Protein AF-A0A958JEB8-F1 (a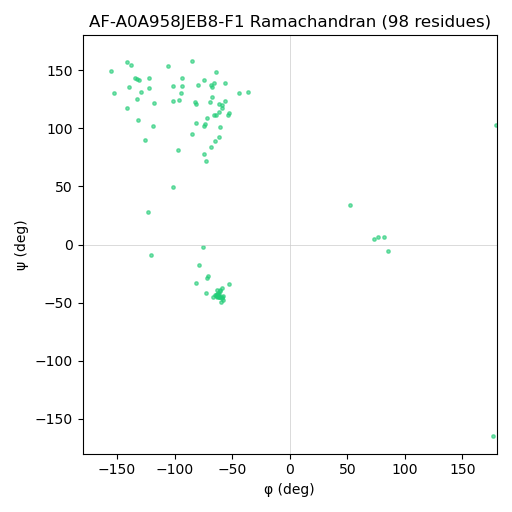fdb_monomer)

Foldseek 3Di:
DDDDDPDDDDDDDPDPPPDPPPDPDDDPVVVVVVVVVVVVVVVVVVVVVVCVVVVNPPDDDPDDDDDDDDPDDPPDDFQCFDDDPNHGDDTRHDDDDDDD

Structure (mmCIF, N/CA/C/O backbone):
data_AF-A0A958JEB8-F1
#
_entry.id   AF-A0A958JEB8-F1
#
loop_
_atom_site.group_PDB
_atom_site.id
_atom_site.type_symbol
_atom_site.label_atom_id
_atom_site.label_alt_id
_atom_site.label_comp_id
_atom_site.label_asym_id
_atom_site.label_entity_id
_atom_site.label_seq_id
_atom_site.pdbx_PDB_ins_code
_atom_site.Cartn_x
_atom_site.Cartn_y
_atom_site.Cartn_z
_atom_site.occupancy
_atom_site.B_iso_or_equiv
_atom_site.auth_seq_id
_atom_site.auth_comp_id
_atom_site.auth_asym_id
_atom_site.auth_atom_id
_atom_site.pdbx_PDB_model_num
ATOM 1 N N . MET A 1 1 ? -48.774 23.341 99.979 1.00 52.00 1 MET A N 1
ATOM 2 C CA . MET A 1 1 ? -48.248 21.989 100.254 1.00 52.00 1 MET A CA 1
ATOM 3 C C . MET A 1 1 ? -48.862 21.034 99.249 1.00 52.00 1 MET A C 1
ATOM 5 O O . MET A 1 1 ? -50.072 20.866 99.262 1.00 52.00 1 MET A O 1
ATOM 9 N N . GLY A 1 2 ? -48.044 20.504 98.349 1.00 52.16 2 GLY A N 1
ATOM 10 C CA . GLY A 1 2 ? -48.425 19.576 97.289 1.00 52.16 2 GLY A CA 1
ATOM 11 C C . GLY A 1 2 ? -47.161 19.263 96.502 1.00 52.16 2 GLY A C 1
ATOM 12 O O . GLY A 1 2 ? -46.631 20.134 95.818 1.00 52.16 2 GLY A O 1
ATOM 13 N N . GLU A 1 3 ? -46.610 18.087 96.762 1.00 55.56 3 GLU A N 1
ATOM 14 C CA . GLU A 1 3 ? -45.340 17.594 96.250 1.00 55.56 3 GLU A CA 1
ATOM 15 C C . GLU A 1 3 ? -45.533 17.042 94.841 1.00 55.56 3 GLU A C 1
ATOM 17 O O . GLU A 1 3 ? -46.279 16.085 94.652 1.00 55.56 3 GLU A O 1
ATOM 22 N N . ASN A 1 4 ? -44.816 17.592 93.863 1.00 53.94 4 ASN A N 1
ATOM 23 C CA . ASN A 1 4 ? -44.746 17.010 92.529 1.00 53.94 4 ASN A CA 1
ATOM 24 C C . ASN A 1 4 ? -43.269 16.827 92.193 1.00 53.94 4 ASN A C 1
ATOM 26 O O . ASN A 1 4 ? -42.586 17.724 91.701 1.00 53.94 4 ASN A O 1
ATOM 30 N N . GLN A 1 5 ? -42.792 15.645 92.564 1.00 62.09 5 GLN A N 1
ATOM 31 C CA . GLN A 1 5 ? -41.466 15.112 92.314 1.00 62.09 5 GLN A CA 1
ATOM 32 C C . GLN A 1 5 ? -41.218 15.058 90.799 1.00 62.09 5 GLN A C 1
ATOM 34 O O . GLN A 1 5 ? -41.909 14.348 90.074 1.00 62.09 5 GLN A O 1
ATOM 39 N N . SER A 1 6 ? -40.226 15.812 90.325 1.00 55.81 6 SER A N 1
ATOM 40 C CA . SER A 1 6 ? -39.697 15.709 88.964 1.00 55.81 6 SER A CA 1
ATOM 41 C C . SER A 1 6 ? -38.448 14.838 89.000 1.00 55.81 6 SER A C 1
ATOM 43 O O . SER A 1 6 ? -37.323 15.334 89.049 1.00 55.81 6 SER A O 1
ATOM 45 N N . GLY A 1 7 ? -38.668 13.531 88.999 1.00 59.62 7 GLY A N 1
ATOM 46 C CA . GLY A 1 7 ? -37.668 12.550 88.616 1.00 59.62 7 GLY A CA 1
ATOM 47 C C . GLY A 1 7 ? -38.198 11.795 87.411 1.00 59.62 7 GLY A C 1
ATOM 48 O O . GLY A 1 7 ? -39.022 10.903 87.571 1.00 59.62 7 GLY A O 1
ATOM 49 N N . THR A 1 8 ? -37.721 12.137 86.219 1.00 59.28 8 THR A N 1
ATOM 50 C CA . THR A 1 8 ? -37.763 11.205 85.094 1.00 59.28 8 THR A CA 1
ATOM 51 C C . THR A 1 8 ? -36.479 11.352 84.310 1.00 59.28 8 THR A C 1
ATOM 53 O O . THR A 1 8 ? -36.135 12.423 83.817 1.00 59.28 8 THR A O 1
ATOM 56 N N . GLU A 1 9 ? -35.761 10.240 84.295 1.00 65.50 9 GLU A N 1
ATOM 57 C CA . GLU A 1 9 ? -34.617 9.927 83.466 1.00 65.50 9 GLU A CA 1
ATOM 58 C C . GLU A 1 9 ? -34.855 10.345 82.010 1.00 65.50 9 GLU A C 1
ATOM 60 O O . GLU A 1 9 ? -35.832 9.926 81.394 1.00 65.50 9 GLU A O 1
ATOM 65 N N . GLU A 1 10 ? -33.910 11.071 81.415 1.00 60.22 10 GLU A N 1
ATOM 66 C CA . GLU A 1 10 ? -33.716 10.999 79.971 1.00 60.22 10 GLU A CA 1
ATOM 67 C C . GLU A 1 10 ? -32.228 10.812 79.670 1.00 60.22 10 GLU A C 1
ATOM 69 O O . GLU A 1 10 ? -31.380 11.682 79.867 1.00 60.22 10 GLU A O 1
ATOM 74 N N . LYS A 1 11 ? -31.933 9.584 79.250 1.00 58.50 11 LYS A N 1
ATOM 75 C CA . L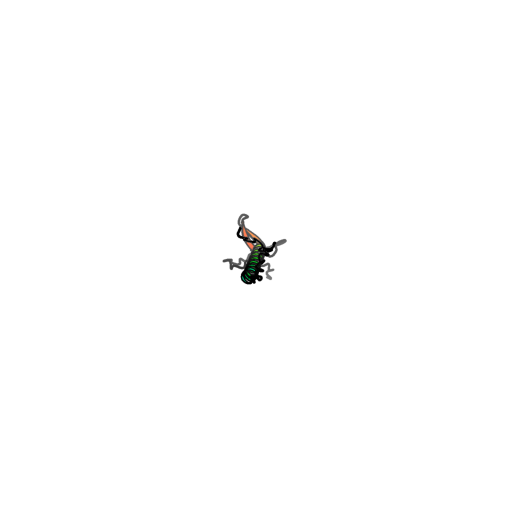YS A 1 11 ? -30.681 9.093 78.682 1.00 58.50 11 LYS A CA 1
ATOM 76 C C . LYS A 1 11 ? -29.969 10.117 77.788 1.00 58.50 11 LYS A C 1
ATOM 78 O O . LYS A 1 11 ? -30.495 10.532 76.763 1.00 58.50 11 LYS A O 1
ATOM 83 N N . SER A 1 12 ? -28.676 10.310 78.029 1.00 61.53 12 SER A N 1
ATOM 84 C CA . SER A 1 12 ? -27.707 10.315 76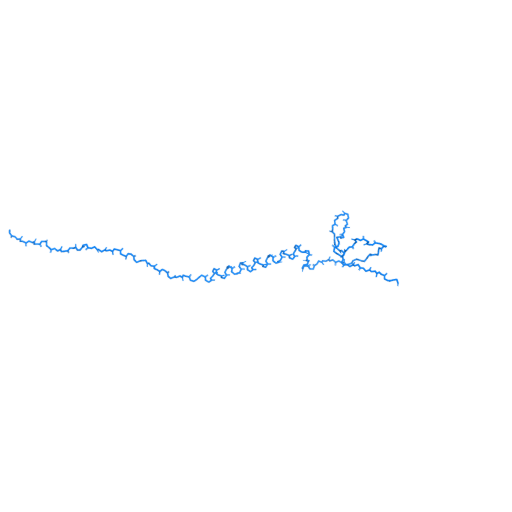.919 1.00 61.53 12 SER A CA 1
ATOM 85 C C . SER A 1 12 ? -27.290 8.861 76.626 1.00 61.53 12 SER A C 1
ATOM 87 O O . SER A 1 12 ? -27.362 8.048 77.549 1.00 61.53 12 SER A O 1
ATOM 89 N N . PRO A 1 13 ? -26.772 8.469 75.444 1.00 58.25 13 PRO A N 1
ATOM 90 C CA . PRO A 1 13 ? -26.718 9.134 74.140 1.00 58.25 13 PRO A CA 1
ATOM 91 C C . PRO A 1 13 ? -27.247 8.211 73.006 1.00 58.25 13 PRO A C 1
ATOM 93 O O . PRO A 1 13 ? -26.806 7.072 72.860 1.00 58.25 13 PRO A O 1
ATOM 96 N N . VAL A 1 14 ? -28.145 8.675 72.131 1.00 62.97 14 VAL A N 1
ATOM 97 C CA . VAL A 1 14 ? -28.422 7.946 70.874 1.00 62.97 14 VAL A CA 1
ATOM 98 C C . VAL A 1 14 ? -27.389 8.367 69.835 1.00 62.97 14 VAL A C 1
ATOM 100 O O . VAL A 1 14 ? -27.514 9.382 69.153 1.00 62.97 14 VAL A O 1
ATOM 103 N N . ALA A 1 15 ? -26.330 7.564 69.746 1.00 62.94 15 ALA A N 1
ATOM 104 C CA . ALA A 1 15 ? -25.404 7.556 68.630 1.00 62.94 15 ALA A CA 1
ATOM 105 C C . ALA A 1 15 ? -26.192 7.362 67.326 1.00 62.94 15 ALA A C 1
ATOM 107 O O . ALA A 1 15 ? -26.742 6.293 67.054 1.00 62.94 15 ALA A O 1
ATOM 108 N N . LYS A 1 16 ? -26.237 8.407 66.500 1.00 61.12 16 LYS A N 1
ATOM 109 C CA . LYS A 1 16 ? -26.740 8.335 65.131 1.00 61.12 16 LYS A CA 1
ATOM 110 C C . LYS A 1 16 ? -25.686 7.630 64.271 1.00 61.12 16 LYS A C 1
ATOM 112 O O . LYS A 1 16 ? -24.925 8.266 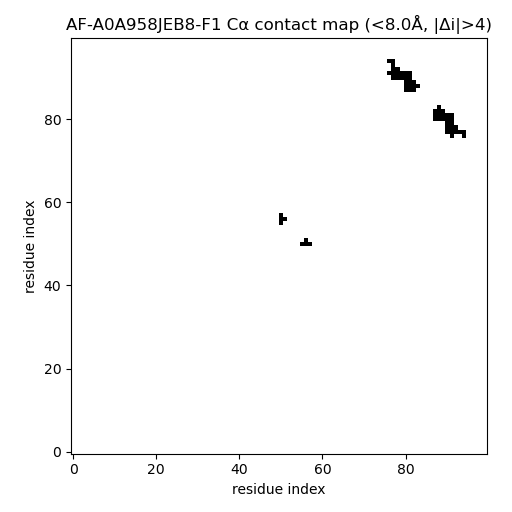63.549 1.00 61.12 16 LYS A O 1
ATOM 117 N N . SER A 1 17 ? -25.631 6.304 64.383 1.00 61.69 17 SER A N 1
ATOM 118 C CA . SER A 1 17 ? -24.989 5.420 63.408 1.00 61.69 17 SER A CA 1
ATOM 119 C C . SER A 1 17 ? -25.832 5.456 62.133 1.00 61.69 17 SER A C 1
ATOM 121 O O . SER A 1 17 ? -26.769 4.681 61.945 1.00 61.69 17 SER A O 1
ATOM 123 N N . GLY A 1 18 ? -25.581 6.475 61.310 1.00 58.16 18 GLY A N 1
ATOM 124 C CA . GLY A 1 18 ? -26.149 6.593 59.977 1.00 58.16 18 GLY A CA 1
ATOM 125 C C . GLY A 1 18 ? -25.625 5.441 59.135 1.00 58.16 18 GLY A C 1
ATOM 126 O O . GLY A 1 18 ? -24.431 5.376 58.857 1.00 58.16 18 GLY A O 1
ATOM 127 N N . GLY A 1 19 ? -26.518 4.518 58.784 1.00 58.59 19 GLY A N 1
ATOM 128 C CA . GLY A 1 19 ? -26.205 3.350 57.978 1.00 58.59 19 GLY A CA 1
ATOM 129 C C . GLY A 1 19 ? -25.511 3.742 56.679 1.00 58.59 19 GLY A C 1
ATOM 130 O O . GLY A 1 19 ? -26.114 4.350 55.796 1.00 58.59 19 GLY A O 1
ATOM 131 N N . SER A 1 20 ? -24.245 3.350 56.564 1.00 59.34 20 SER A N 1
ATOM 132 C CA . SER A 1 20 ? -23.544 3.257 55.292 1.00 59.34 20 SER A CA 1
ATOM 133 C C . SER A 1 20 ? -24.293 2.250 54.427 1.00 59.34 20 SER A C 1
ATOM 135 O O . SER A 1 20 ? -24.196 1.039 54.626 1.00 59.34 20 SER A O 1
ATOM 137 N N . SER A 1 21 ? -25.090 2.756 53.492 1.00 64.00 21 SER A N 1
ATOM 138 C CA . SER A 1 21 ? -25.717 1.977 52.434 1.00 64.00 21 SER A CA 1
ATOM 139 C C . SER A 1 21 ? -24.613 1.431 51.532 1.00 64.00 21 SER A C 1
ATOM 141 O O . SER A 1 21 ? -24.180 2.065 50.572 1.00 64.00 21 SER A O 1
ATOM 143 N N . VAL A 1 22 ? -24.109 0.249 51.888 1.00 69.50 22 VAL A N 1
ATOM 144 C CA . VAL A 1 22 ? -23.212 -0.553 51.058 1.00 69.50 22 VAL A CA 1
ATOM 145 C C . VAL A 1 22 ? -23.980 -0.900 49.786 1.00 69.50 22 VAL A C 1
ATOM 147 O O . VAL A 1 22 ? -24.753 -1.855 49.742 1.00 69.50 22 VAL A O 1
ATOM 150 N N . GLN A 1 23 ? -23.823 -0.066 48.760 1.00 70.56 23 GLN A N 1
ATOM 151 C CA . GLN A 1 23 ? -24.357 -0.344 47.438 1.00 70.56 23 GLN A CA 1
ATOM 152 C C . GLN A 1 23 ? -23.559 -1.511 46.843 1.00 70.56 23 GLN A C 1
ATOM 154 O O . GLN A 1 23 ? -22.330 -1.416 46.756 1.00 70.56 23 GLN A O 1
ATOM 159 N N . PRO A 1 24 ? -24.209 -2.621 46.451 1.00 70.88 24 PRO A N 1
ATOM 160 C CA . PRO A 1 24 ? -23.507 -3.733 45.832 1.00 70.88 24 PRO A CA 1
ATOM 161 C C . PRO A 1 24 ? -22.896 -3.296 44.489 1.00 70.88 24 PRO A C 1
ATOM 163 O O . PRO A 1 24 ? -23.456 -2.437 43.801 1.00 70.88 24 PRO A O 1
ATOM 166 N N . PRO A 1 25 ? -21.751 -3.877 44.089 1.00 70.88 25 PRO A N 1
ATOM 167 C CA . PRO A 1 25 ? -21.059 -3.502 42.864 1.00 70.88 25 PRO A CA 1
ATOM 168 C C . PRO A 1 25 ? -21.953 -3.763 41.645 1.00 70.88 25 PRO A C 1
ATOM 170 O O . PRO A 1 25 ? -22.269 -4.909 41.317 1.00 70.88 25 PRO A O 1
ATOM 173 N N . LYS A 1 26 ? -22.355 -2.690 40.958 1.00 72.00 26 LYS A N 1
ATOM 174 C CA . LYS A 1 26 ? -23.070 -2.759 39.681 1.00 72.00 26 LYS A CA 1
ATOM 175 C C . LYS A 1 26 ? -22.123 -3.369 38.643 1.00 72.00 26 LYS A C 1
ATOM 177 O O . LYS A 1 26 ? -21.127 -2.754 38.286 1.00 72.00 26 LYS A O 1
ATOM 182 N N . ARG A 1 27 ? -22.409 -4.591 38.185 1.00 72.62 27 ARG A N 1
ATOM 183 C CA . ARG A 1 27 ? -21.645 -5.268 37.122 1.00 72.62 27 ARG A CA 1
ATOM 184 C C . ARG A 1 27 ? -21.746 -4.442 35.834 1.00 72.62 27 ARG A C 1
ATOM 186 O O . ARG A 1 27 ? -22.847 -4.186 35.352 1.00 72.62 27 ARG A O 1
ATOM 193 N N . THR A 1 28 ? -20.612 -4.006 35.295 1.00 78.62 28 THR A N 1
ATOM 194 C CA . THR A 1 28 ? -20.513 -3.099 34.138 1.00 78.62 28 THR A CA 1
ATOM 195 C C . THR A 1 28 ? -20.172 -3.844 32.847 1.00 78.62 28 THR A C 1
ATOM 197 O O . THR A 1 28 ? -19.291 -3.425 32.102 1.00 78.62 28 THR A O 1
ATOM 200 N N . PHE A 1 29 ? -20.906 -4.919 32.547 1.00 82.94 29 PHE A N 1
ATOM 201 C CA . PHE A 1 29 ? -20.728 -5.715 31.321 1.00 82.94 29 PHE A CA 1
ATOM 202 C C . PHE A 1 29 ? -20.759 -4.857 30.043 1.00 82.94 29 PHE A C 1
ATOM 204 O O . PHE A 1 29 ? -20.020 -5.090 29.094 1.00 82.94 29 PHE A O 1
ATOM 211 N N . THR A 1 30 ? -21.572 -3.797 30.037 1.00 90.62 30 THR A N 1
ATOM 212 C CA . THR A 1 30 ? -21.634 -2.832 28.932 1.00 90.62 30 THR A CA 1
ATOM 213 C C . THR A 1 30 ? -20.298 -2.135 28.679 1.00 90.62 30 THR A C 1
ATOM 215 O O . THR A 1 30 ? -19.936 -1.930 27.527 1.00 90.62 30 THR A O 1
ATOM 218 N N . VAL A 1 31 ? -19.564 -1.771 29.735 1.00 93.25 31 VAL A N 1
ATOM 219 C CA . VAL A 1 31 ? -18.274 -1.073 29.609 1.00 93.25 31 VAL A CA 1
ATOM 220 C C . VAL A 1 31 ? -17.204 -2.039 29.112 1.00 93.25 31 VAL A C 1
ATOM 222 O O . VAL A 1 31 ? -16.442 -1.693 28.216 1.00 93.25 31 VAL A O 1
ATOM 225 N N . GLU A 1 32 ? -17.192 -3.264 29.636 1.00 92.00 32 GLU A N 1
ATOM 226 C CA . GLU A 1 32 ? -16.285 -4.332 29.198 1.00 92.00 32 GLU A CA 1
ATOM 227 C C . GLU A 1 32 ? -16.471 -4.640 27.702 1.00 92.00 32 GLU A C 1
ATOM 229 O O . GLU A 1 32 ? -15.496 -4.684 26.948 1.00 92.00 32 GLU A O 1
ATOM 234 N N . LEU A 1 33 ? -17.724 -4.758 27.248 1.00 95.75 33 LEU A N 1
ATOM 235 C CA . LEU A 1 33 ? -18.053 -4.960 25.836 1.00 95.75 33 LEU A CA 1
ATOM 236 C C . LEU A 1 33 ? -17.651 -3.757 24.969 1.00 95.75 33 LEU A C 1
ATOM 238 O O . LEU A 1 33 ? -17.091 -3.942 23.889 1.00 95.75 33 LEU A O 1
ATOM 242 N N . LEU A 1 34 ? -17.914 -2.531 25.435 1.00 96.38 34 LEU A N 1
ATOM 243 C CA . LEU A 1 34 ? -17.582 -1.305 24.704 1.00 96.38 34 LEU A CA 1
ATOM 244 C C . LEU A 1 34 ? -16.073 -1.192 24.463 1.00 96.38 34 LEU A C 1
ATOM 246 O O . LEU A 1 34 ? -15.652 -0.892 23.348 1.00 96.38 34 LEU A O 1
ATOM 250 N N . VAL A 1 35 ? -15.266 -1.466 25.493 1.00 97.00 35 VAL A N 1
ATOM 251 C CA . VAL A 1 35 ? -13.802 -1.461 25.382 1.00 97.00 35 VAL A CA 1
ATOM 252 C C . VAL A 1 35 ? -13.343 -2.534 24.398 1.00 97.00 35 VAL A C 1
ATOM 254 O O . VAL A 1 35 ? -12.543 -2.231 23.519 1.00 97.00 35 VAL A O 1
ATOM 257 N N . GLY A 1 36 ? -13.894 -3.749 24.475 1.00 96.62 36 GLY A N 1
ATOM 258 C CA . GLY A 1 36 ? -13.557 -4.824 23.537 1.00 96.62 36 GLY A CA 1
ATOM 259 C C . GLY A 1 36 ? -13.830 -4.451 22.077 1.00 96.62 36 GLY A C 1
ATOM 260 O O . GLY A 1 36 ? -12.952 -4.599 21.225 1.00 96.62 36 GLY A O 1
ATOM 261 N N . VAL A 1 37 ? -15.016 -3.906 21.789 1.00 97.94 37 VAL A N 1
ATOM 262 C CA . VAL A 1 37 ? -15.380 -3.442 20.439 1.00 97.94 37 VAL A CA 1
ATOM 263 C C . VAL A 1 37 ? -14.477 -2.292 19.990 1.00 97.94 37 VAL A C 1
ATOM 265 O O . VAL A 1 37 ? -13.985 -2.309 18.863 1.00 97.94 37 VAL A O 1
ATOM 268 N N . PHE A 1 38 ? -14.213 -1.320 20.865 1.00 97.62 38 PHE A N 1
ATOM 269 C CA . 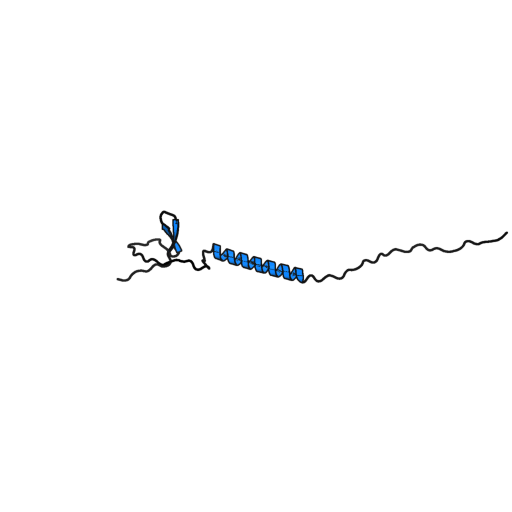PHE A 1 38 ? -13.323 -0.197 20.570 1.00 97.62 38 PHE A CA 1
ATOM 270 C C . PHE A 1 38 ? -11.906 -0.667 20.214 1.00 97.62 38 PHE A C 1
ATOM 272 O O . PHE A 1 38 ? -11.345 -0.237 19.206 1.00 97.62 38 PHE A O 1
ATOM 279 N N . THR A 1 39 ? -11.344 -1.591 20.995 1.00 98.12 39 THR A N 1
ATOM 280 C CA . THR A 1 39 ? -10.023 -2.166 20.726 1.00 98.12 39 THR A CA 1
ATOM 281 C C . THR A 1 39 ? -10.004 -2.934 19.407 1.00 98.12 39 THR A C 1
ATOM 283 O O . THR A 1 39 ? -9.077 -2.747 18.622 1.00 98.12 39 THR A O 1
ATOM 286 N N . LEU A 1 40 ? -11.027 -3.749 19.122 1.00 98.38 40 LEU A N 1
ATOM 287 C CA . LEU A 1 40 ? -11.113 -4.501 17.867 1.00 98.38 40 LEU A CA 1
ATOM 288 C C . LEU A 1 40 ? -11.158 -3.566 16.649 1.00 98.38 40 LEU A C 1
ATOM 290 O O . LEU A 1 40 ? -10.423 -3.778 15.686 1.00 98.38 40 LEU A O 1
ATOM 294 N N . LEU A 1 41 ? -11.976 -2.510 16.708 1.00 98.31 41 LEU A N 1
ATOM 295 C CA . LEU A 1 41 ? -12.060 -1.498 15.653 1.00 98.31 41 LEU A CA 1
ATOM 296 C C . LEU A 1 41 ? -10.735 -0.755 15.471 1.00 98.31 41 LEU A C 1
ATOM 298 O O . LEU A 1 41 ? -10.309 -0.541 14.338 1.00 98.31 41 LEU A O 1
ATOM 302 N N . GLY A 1 42 ? -10.062 -0.402 16.569 1.00 97.88 42 GLY A N 1
ATOM 303 C CA . GLY A 1 42 ? -8.741 0.220 16.525 1.00 97.88 42 GLY A CA 1
ATOM 304 C C . GLY A 1 42 ? -7.713 -0.669 15.828 1.00 97.88 42 GLY A C 1
ATOM 305 O O . GLY A 1 42 ? -7.046 -0.223 14.897 1.00 97.88 42 GLY A O 1
ATOM 306 N N . VAL A 1 43 ? -7.628 -1.944 16.218 1.00 97.94 43 VAL A N 1
ATOM 307 C CA . VAL A 1 43 ? -6.723 -2.919 15.587 1.00 97.94 43 VAL A CA 1
ATOM 308 C C . VAL A 1 43 ? -7.059 -3.111 14.108 1.00 97.94 43 VAL A C 1
ATOM 310 O O . VAL A 1 43 ? -6.149 -3.114 13.282 1.00 97.94 43 VAL A O 1
ATOM 313 N N . ALA A 1 44 ? -8.341 -3.214 13.750 1.00 96.88 44 ALA A N 1
ATOM 314 C CA . ALA A 1 44 ? -8.768 -3.336 12.358 1.00 96.88 44 ALA A CA 1
ATOM 315 C C . ALA A 1 44 ? -8.375 -2.103 11.524 1.00 96.88 44 ALA A C 1
ATOM 317 O O . ALA A 1 44 ? -7.850 -2.246 10.420 1.00 96.88 44 ALA A O 1
ATOM 318 N N . ALA A 1 45 ? -8.564 -0.896 12.063 1.00 95.75 45 ALA A N 1
ATOM 319 C CA . ALA A 1 45 ? -8.174 0.346 11.401 1.00 95.75 45 ALA A CA 1
ATOM 320 C C . ALA A 1 45 ? -6.651 0.451 11.215 1.00 95.75 45 ALA A C 1
ATOM 322 O O . ALA A 1 45 ? -6.187 0.811 10.132 1.00 95.75 45 ALA A O 1
ATOM 323 N N . PHE A 1 46 ? -5.867 0.092 12.236 1.00 95.12 46 PHE A N 1
ATOM 324 C CA . PHE A 1 46 ? -4.406 0.034 12.128 1.00 95.12 46 PHE A CA 1
ATOM 325 C C . PHE A 1 46 ? -3.942 -1.015 11.115 1.00 95.12 46 PHE A C 1
ATOM 327 O O . PHE A 1 46 ? -3.058 -0.727 10.310 1.00 95.12 46 PHE A O 1
ATOM 334 N N . GLY A 1 47 ? -4.557 -2.200 11.111 1.00 93.06 47 GLY A N 1
ATOM 335 C CA . GLY A 1 47 ? -4.290 -3.236 10.114 1.00 93.06 47 GLY A CA 1
ATOM 336 C C . GLY A 1 47 ? -4.555 -2.739 8.693 1.00 93.06 47 GLY A C 1
ATOM 337 O O . GLY A 1 47 ? -3.713 -2.911 7.817 1.00 93.06 47 GLY A O 1
ATOM 338 N N . TYR A 1 48 ? -5.671 -2.042 8.477 1.00 91.00 48 TYR A N 1
ATOM 339 C CA . TYR A 1 48 ? -5.994 -1.434 7.186 1.00 91.00 48 TYR A CA 1
ATOM 340 C C . TYR A 1 48 ? -4.956 -0.383 6.751 1.00 91.00 48 TYR A C 1
ATOM 342 O O . TYR A 1 48 ? -4.488 -0.410 5.613 1.00 91.00 48 TYR A O 1
ATOM 350 N N . GLN A 1 49 ? -4.537 0.506 7.658 1.00 91.44 49 GLN A N 1
ATOM 351 C CA . GLN A 1 49 ? -3.504 1.508 7.362 1.00 91.44 49 GLN A CA 1
ATOM 352 C C . GLN A 1 49 ? -2.143 0.881 7.038 1.00 91.44 49 GLN A C 1
ATOM 354 O O . GLN A 1 49 ? -1.463 1.339 6.121 1.00 91.44 49 GLN A O 1
ATOM 359 N N . ALA A 1 50 ? -1.757 -0.190 7.737 1.00 91.25 50 ALA A N 1
ATOM 360 C CA . ALA A 1 50 ? -0.503 -0.891 7.472 1.00 91.25 50 ALA A CA 1
ATOM 361 C C . ALA A 1 50 ? -0.428 -1.422 6.030 1.00 91.25 50 ALA A C 1
ATOM 363 O O . ALA A 1 50 ? 0.627 -1.342 5.404 1.00 91.25 50 ALA A O 1
ATOM 364 N N . ILE A 1 51 ? -1.549 -1.905 5.484 1.00 88.81 51 ILE A N 1
ATOM 365 C CA . ILE A 1 51 ? -1.619 -2.387 4.099 1.00 88.81 51 ILE A CA 1
ATOM 366 C C . ILE A 1 51 ? -1.430 -1.230 3.106 1.00 88.81 51 ILE A C 1
ATOM 368 O O . ILE A 1 51 ? -0.630 -1.347 2.179 1.00 88.81 51 ILE A O 1
ATOM 372 N N . GLY A 1 52 ? -2.100 -0.093 3.330 1.00 82.38 52 GLY A N 1
ATOM 373 C CA . GLY A 1 52 ? -1.956 1.094 2.480 1.00 82.38 52 GLY A CA 1
ATOM 374 C C . GLY A 1 52 ? -0.527 1.652 2.451 1.00 82.38 52 GLY A C 1
ATOM 375 O O . GLY A 1 52 ? -0.033 2.021 1.388 1.00 82.38 52 GLY A O 1
ATOM 376 N N . LEU A 1 53 ? 0.169 1.657 3.594 1.00 83.56 53 LEU A N 1
ATOM 377 C CA . LEU A 1 53 ? 1.575 2.081 3.683 1.00 83.56 53 LEU A CA 1
ATOM 378 C C . LEU A 1 53 ? 2.551 1.095 3.028 1.00 83.56 53 LEU A C 1
ATOM 380 O O . LEU A 1 53 ? 3.615 1.507 2.574 1.00 83.56 53 LEU A O 1
ATOM 384 N N . ALA A 1 54 ? 2.202 -0.190 2.965 1.00 81.81 54 ALA A N 1
ATOM 385 C CA . ALA A 1 54 ? 3.014 -1.213 2.309 1.00 81.81 54 ALA A CA 1
ATOM 386 C C . ALA A 1 54 ? 2.937 -1.160 0.769 1.00 81.81 54 ALA A C 1
ATOM 388 O O . ALA A 1 54 ? 3.584 -1.968 0.109 1.00 81.81 54 ALA A O 1
ATOM 389 N N . GLY A 1 55 ? 2.136 -0.254 0.189 1.00 73.44 55 GLY A N 1
ATOM 390 C CA . GLY A 1 55 ? 1.930 -0.164 -1.263 1.00 73.44 55 GLY A CA 1
ATOM 391 C C . GLY A 1 55 ? 1.069 -1.295 -1.836 1.00 73.44 55 GLY A C 1
ATOM 392 O O . GLY A 1 55 ? 0.858 -1.367 -3.044 1.00 73.44 55 GLY A O 1
ATOM 393 N N . LEU A 1 56 ? 0.527 -2.161 -0.977 1.00 71.56 56 LEU A N 1
ATOM 394 C CA . LEU A 1 56 ? -0.350 -3.252 -1.373 1.00 71.56 56 LEU A CA 1
ATOM 395 C C . LEU A 1 56 ? -1.715 -2.670 -1.755 1.00 71.56 56 LEU A C 1
ATOM 397 O O . LEU A 1 56 ? -2.515 -2.278 -0.903 1.00 71.56 56 LEU A O 1
ATOM 401 N N . SER A 1 57 ? -1.983 -2.592 -3.057 1.00 69.12 57 SER A N 1
ATOM 402 C CA . SER A 1 57 ? -3.285 -2.150 -3.558 1.00 69.12 57 SER A CA 1
ATOM 403 C C . SER A 1 57 ? -4.311 -3.271 -3.364 1.00 69.12 57 SER A C 1
ATOM 405 O O . SER A 1 57 ? -4.336 -4.241 -4.108 1.00 69.12 57 SER A O 1
ATOM 407 N N . VAL A 1 58 ? -5.157 -3.145 -2.337 1.00 64.25 58 VAL A N 1
ATOM 408 C CA . VAL A 1 58 ? -6.277 -4.079 -2.065 1.00 64.25 58 VAL A CA 1
ATOM 409 C C . VAL A 1 58 ? -7.484 -3.799 -2.968 1.00 64.25 58 VAL A C 1
ATOM 411 O O . VAL A 1 58 ? -8.384 -4.623 -3.102 1.00 64.25 58 VAL A O 1
ATOM 414 N N . VAL A 1 59 ? -7.518 -2.611 -3.571 1.00 70.38 59 VAL A N 1
ATOM 415 C CA . VAL A 1 59 ? -8.569 -2.180 -4.491 1.00 70.38 59 VAL A CA 1
ATOM 416 C C . VAL A 1 59 ? -8.115 -2.489 -5.920 1.00 70.38 59 VAL A C 1
ATOM 418 O O . VAL A 1 59 ? -6.997 -2.100 -6.267 1.00 70.38 59 VAL A O 1
ATOM 421 N N . PRO A 1 60 ? -8.949 -3.142 -6.752 1.00 66.62 60 PRO A N 1
ATOM 422 C CA . PRO A 1 60 ? -8.660 -3.306 -8.171 1.00 66.62 60 PRO A CA 1
ATOM 423 C C . PRO A 1 60 ? -8.515 -1.925 -8.812 1.00 66.62 60 PRO A C 1
ATOM 425 O O . PRO A 1 60 ? -9.442 -1.116 -8.749 1.00 66.62 60 PRO A O 1
ATOM 428 N N . LYS A 1 61 ? -7.347 -1.636 -9.381 1.00 72.06 61 LYS A N 1
ATOM 429 C CA . LYS A 1 61 ? -7.137 -0.451 -10.213 1.00 72.06 61 LYS A CA 1
ATOM 430 C C . LYS A 1 61 ? -7.361 -0.839 -11.670 1.00 72.06 61 LYS A C 1
ATOM 432 O O . LYS A 1 61 ? -6.995 -1.942 -12.069 1.00 72.06 61 LYS A O 1
ATOM 437 N N . ASP A 1 62 ? -7.946 0.069 -12.447 1.00 81.25 62 ASP A N 1
ATOM 438 C CA . ASP A 1 62 ? -8.051 -0.055 -13.905 1.00 81.25 62 ASP A CA 1
ATOM 439 C C . ASP A 1 62 ? -6.664 0.182 -14.536 1.00 81.25 62 ASP A C 1
ATOM 441 O O . ASP A 1 62 ? -6.385 1.236 -15.107 1.00 81.25 62 ASP A O 1
ATOM 445 N N . GLU A 1 63 ? -5.760 -0.780 -14.365 1.00 85.00 63 GLU A N 1
ATOM 446 C CA . GLU A 1 63 ? -4.413 -0.788 -14.938 1.00 85.00 63 GLU A CA 1
ATOM 447 C C . GLU A 1 63 ? -4.336 -1.786 -16.102 1.00 85.00 63 GLU A C 1
ATOM 449 O O . GLU A 1 63 ? -5.089 -2.759 -16.172 1.00 85.00 63 GLU A O 1
ATOM 454 N N . TYR A 1 64 ? -3.424 -1.534 -17.039 1.00 89.38 64 TYR A N 1
ATOM 455 C CA . TYR A 1 64 ? -3.153 -2.420 -18.166 1.00 89.38 64 TYR A CA 1
ATOM 456 C C . TYR A 1 64 ? -1.653 -2.667 -18.284 1.00 89.38 64 TYR A C 1
ATOM 458 O O . TYR A 1 64 ? -0.841 -1.766 -18.071 1.00 89.38 64 TYR A O 1
ATOM 466 N N . GLU A 1 65 ? -1.286 -3.897 -18.629 1.00 91.25 65 GLU A N 1
ATOM 467 C CA . GLU A 1 65 ? 0.108 -4.267 -18.844 1.00 91.25 65 GLU A CA 1
ATOM 468 C C . GLU A 1 65 ? 0.576 -3.808 -20.22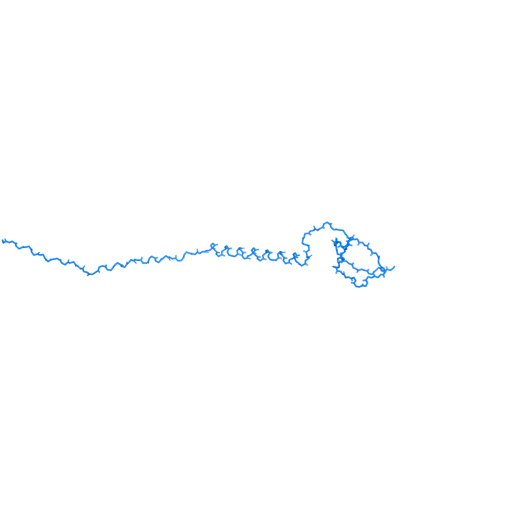8 1.00 91.25 65 GLU A C 1
ATOM 470 O O . GLU A 1 65 ? -0.126 -3.957 -21.233 1.00 91.25 65 GLU A O 1
ATOM 475 N N . 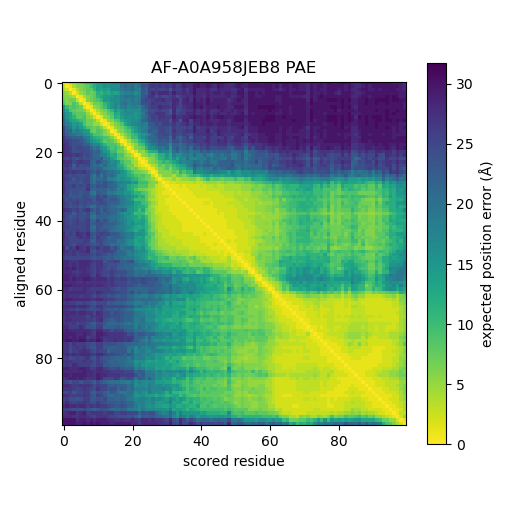ILE A 1 66 ? 1.787 -3.257 -20.278 1.00 93.06 66 ILE A N 1
ATOM 476 C CA . ILE A 1 66 ? 2.454 -2.843 -21.511 1.00 93.06 66 ILE A CA 1
ATOM 477 C C . ILE A 1 66 ? 3.779 -3.590 -21.597 1.00 93.06 66 ILE A C 1
ATOM 479 O O . ILE A 1 66 ? 4.534 -3.640 -20.628 1.00 93.06 66 ILE A O 1
ATOM 483 N N . PHE A 1 67 ? 4.080 -4.124 -22.778 1.00 93.62 67 PHE A N 1
ATOM 484 C CA . PHE A 1 67 ? 5.353 -4.773 -23.066 1.00 93.62 67 PHE A CA 1
ATOM 485 C C . PHE A 1 67 ? 6.254 -3.831 -23.861 1.00 93.62 67 PHE A C 1
ATOM 487 O O . PHE A 1 67 ? 5.808 -3.186 -24.812 1.00 93.62 67 PHE A O 1
ATOM 494 N N . ALA A 1 68 ? 7.527 -3.775 -23.483 1.00 93.44 68 ALA A N 1
ATOM 495 C CA . ALA A 1 68 ? 8.550 -3.002 -24.168 1.00 93.44 68 ALA A CA 1
ATOM 496 C C . ALA A 1 68 ? 9.852 -3.807 -24.218 1.00 93.44 68 ALA A C 1
ATOM 498 O O . ALA A 1 68 ? 10.256 -4.405 -23.221 1.00 93.44 68 ALA A O 1
ATOM 499 N N . ASP A 1 69 ? 10.495 -3.809 -25.383 1.00 93.81 69 ASP A N 1
ATOM 500 C CA . ASP A 1 69 ? 11.787 -4.454 -25.598 1.00 93.81 69 ASP A CA 1
ATOM 501 C C . ASP A 1 69 ? 12.909 -3.420 -25.387 1.00 93.81 69 ASP A C 1
ATOM 503 O O . ASP A 1 69 ? 12.818 -2.280 -25.850 1.00 93.81 69 ASP A O 1
ATOM 507 N N . PHE A 1 70 ? 13.974 -3.821 -24.691 1.00 93.31 70 PHE A N 1
ATOM 508 C CA . PHE A 1 70 ? 15.137 -2.980 -24.399 1.00 93.31 70 PHE A CA 1
ATOM 509 C C . PHE A 1 70 ? 16.431 -3.752 -24.652 1.00 93.31 70 PHE A C 1
ATOM 511 O O . PHE A 1 70 ? 16.533 -4.923 -24.293 1.00 93.31 70 PHE A O 1
ATOM 518 N N . ASP A 1 71 ? 17.453 -3.067 -25.170 1.00 94.00 71 ASP A N 1
ATOM 519 C CA . ASP A 1 71 ? 18.781 -3.663 -25.371 1.00 94.00 71 ASP A CA 1
ATOM 520 C C . ASP A 1 71 ? 19.535 -3.883 -24.045 1.00 94.00 71 ASP A C 1
ATOM 522 O O . ASP A 1 71 ? 20.381 -4.770 -23.933 1.00 94.00 71 ASP A O 1
ATOM 526 N N . ASN A 1 72 ? 19.260 -3.058 -23.026 1.00 92.69 72 ASN A N 1
ATOM 527 C CA . ASN A 1 72 ? 19.896 -3.133 -21.712 1.00 92.69 72 ASN A CA 1
ATOM 528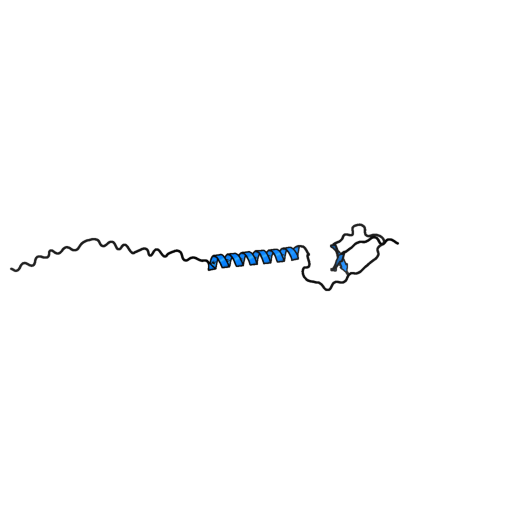 C C . ASN A 1 72 ? 18.968 -2.585 -20.617 1.00 92.69 72 ASN A C 1
ATOM 530 O O . ASN A 1 72 ? 18.461 -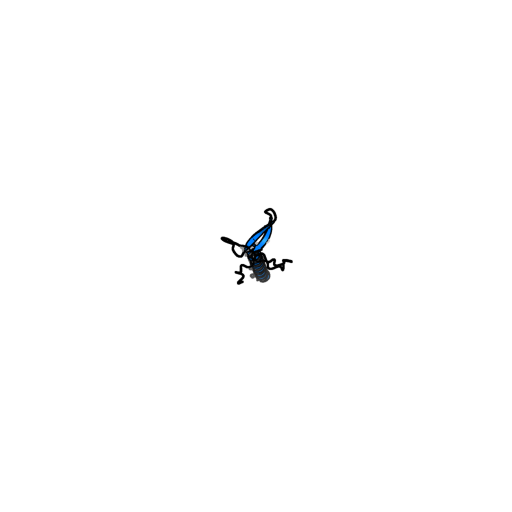1.471 -20.727 1.00 92.69 72 ASN A O 1
ATOM 534 N N . VAL A 1 73 ? 18.794 -3.354 -19.540 1.00 93.50 73 VAL A N 1
ATOM 535 C CA . VAL A 1 73 ? 17.967 -3.000 -18.370 1.00 93.50 73 VAL A CA 1
ATOM 536 C C . VAL A 1 73 ? 18.763 -3.039 -17.059 1.00 93.50 73 VAL A C 1
ATOM 538 O O . VAL A 1 73 ? 18.225 -3.315 -15.988 1.00 93.50 73 VAL A O 1
ATOM 541 N N . SER A 1 74 ? 20.074 -2.796 -17.121 1.00 94.06 74 SER A N 1
ATOM 542 C CA . SER A 1 74 ? 20.963 -2.832 -15.957 1.00 94.06 74 SER A CA 1
ATOM 543 C C . SER A 1 74 ? 20.485 -1.876 -14.860 1.00 94.06 74 SER A C 1
ATOM 545 O O . SER A 1 74 ? 20.356 -0.675 -15.078 1.00 94.06 74 SER A O 1
ATOM 547 N N . GLY A 1 75 ? 20.260 -2.412 -13.658 1.00 92.50 75 GLY A N 1
ATOM 548 C CA . GLY A 1 75 ? 19.767 -1.650 -12.507 1.00 92.50 75 GLY A CA 1
ATOM 549 C C . GLY A 1 75 ? 18.243 -1.506 -12.435 1.00 92.50 75 GLY A C 1
ATOM 550 O O . GLY A 1 75 ? 17.745 -1.009 -11.424 1.00 92.50 75 GLY A O 1
ATOM 551 N N . LEU A 1 76 ? 17.497 -1.973 -13.445 1.00 94.81 76 LEU A N 1
ATOM 552 C CA . LEU A 1 76 ? 16.041 -2.069 -13.374 1.00 94.81 76 LEU A CA 1
ATOM 553 C C . LEU A 1 76 ? 15.633 -3.243 -12.478 1.00 94.81 76 LEU A C 1
ATOM 555 O O . LEU A 1 76 ? 16.247 -4.309 -12.496 1.00 94.81 76 LEU A O 1
ATOM 559 N N . LYS A 1 77 ? 14.577 -3.043 -11.693 1.00 94.38 77 LYS A N 1
ATOM 560 C CA . LYS A 1 77 ? 14.019 -4.045 -10.783 1.00 94.38 77 LYS A CA 1
ATOM 561 C C . LYS A 1 77 ? 12.499 -4.033 -10.850 1.00 94.38 77 LYS A C 1
ATOM 563 O O . LYS A 1 77 ? 11.902 -2.995 -11.131 1.00 94.38 77 LYS A O 1
ATOM 568 N N . THR A 1 78 ? 11.886 -5.163 -10.522 1.00 93.94 78 THR A N 1
ATOM 569 C CA . THR A 1 78 ? 10.445 -5.240 -10.257 1.00 93.94 78 THR A CA 1
ATOM 570 C C . THR A 1 78 ? 10.060 -4.247 -9.152 1.00 93.94 78 THR A C 1
ATOM 572 O O . THR A 1 78 ? 10.811 -4.071 -8.185 1.00 93.94 78 THR A O 1
ATOM 575 N N . GLY A 1 79 ? 8.927 -3.564 -9.314 1.00 90.94 79 GLY A N 1
ATOM 576 C CA . GLY A 1 79 ? 8.464 -2.484 -8.435 1.00 90.94 79 GLY A CA 1
ATOM 577 C C . GLY A 1 79 ? 9.181 -1.142 -8.638 1.00 90.94 79 GLY A C 1
ATOM 578 O O . GLY A 1 79 ? 8.986 -0.216 -7.853 1.00 90.94 79 GLY A O 1
ATOM 579 N N . ALA A 1 80 ? 10.054 -1.006 -9.645 1.00 93.69 80 ALA A N 1
ATOM 580 C CA . ALA A 1 80 ? 10.568 0.310 -10.027 1.00 93.69 80 ALA A CA 1
ATOM 581 C C . ALA A 1 80 ? 9.426 1.185 -10.589 1.00 93.69 80 ALA A C 1
ATOM 583 O O . ALA A 1 80 ? 8.612 0.662 -11.355 1.00 93.69 80 ALA A O 1
ATOM 584 N N . PRO A 1 81 ? 9.362 2.489 -10.250 1.00 93.38 81 PRO A N 1
ATOM 585 C CA . PRO A 1 81 ? 8.317 3.374 -10.752 1.00 93.38 81 PRO A CA 1
ATOM 586 C C . PRO A 1 81 ? 8.477 3.609 -12.257 1.00 93.38 81 PRO A C 1
ATOM 588 O O . PRO A 1 81 ? 9.581 3.844 -12.752 1.00 93.38 81 PRO A O 1
ATOM 591 N N . VAL A 1 82 ? 7.359 3.571 -12.978 1.00 93.81 82 VAL A N 1
ATOM 592 C CA . VAL A 1 82 ? 7.259 3.991 -14.379 1.00 93.81 82 VAL A CA 1
ATOM 593 C C . VAL A 1 82 ? 6.754 5.426 -14.392 1.00 93.81 82 VAL A C 1
ATOM 595 O O . VAL A 1 82 ? 5.704 5.714 -13.820 1.00 93.81 82 VAL A O 1
ATOM 598 N N . GLU A 1 83 ? 7.491 6.329 -15.035 1.00 95.25 83 GLU A N 1
ATOM 599 C CA . GLU A 1 83 ? 7.209 7.765 -15.008 1.00 95.25 83 GLU A CA 1
ATOM 600 C C . GLU A 1 83 ? 7.004 8.347 -16.409 1.00 95.25 83 GLU A C 1
ATOM 602 O O . GLU A 1 83 ? 7.713 8.001 -17.355 1.00 95.25 83 GLU A O 1
ATOM 607 N N . ILE A 1 84 ? 6.076 9.299 -16.530 1.00 95.62 84 ILE A N 1
ATOM 608 C CA . ILE A 1 84 ? 5.931 10.157 -17.712 1.00 95.62 84 ILE A CA 1
ATOM 609 C C . ILE A 1 84 ? 6.169 11.595 -17.276 1.00 95.62 84 ILE A C 1
ATOM 611 O O . ILE A 1 84 ? 5.480 12.103 -16.396 1.00 95.62 84 ILE A O 1
ATOM 615 N N . ALA A 1 85 ? 7.153 12.257 -17.890 1.00 95.81 85 ALA A N 1
ATOM 616 C CA . ALA A 1 85 ? 7.539 13.629 -17.548 1.00 95.81 85 ALA A CA 1
ATOM 617 C C . ALA A 1 85 ? 7.813 13.838 -16.036 1.00 95.81 85 ALA A C 1
ATOM 619 O O . ALA A 1 85 ? 7.538 14.907 -15.495 1.00 95.81 85 ALA A O 1
ATOM 620 N N . GLY A 1 86 ? 8.347 12.813 -15.358 1.00 94.38 86 GLY A N 1
ATOM 621 C CA . GLY A 1 86 ? 8.652 12.829 -13.921 1.00 94.38 86 GLY A CA 1
ATOM 622 C C . GLY A 1 86 ? 7.460 12.551 -13.000 1.00 94.38 86 GLY A C 1
ATOM 623 O O . GLY A 1 86 ? 7.585 12.688 -11.785 1.00 94.38 86 GLY A O 1
ATOM 624 N N . VAL A 1 87 ? 6.297 12.188 -13.549 1.00 95.31 87 VAL A N 1
ATOM 625 C CA . VAL A 1 87 ? 5.119 11.792 -12.768 1.00 95.31 87 VAL A CA 1
ATOM 626 C C . VAL A 1 87 ? 5.005 10.266 -12.772 1.00 95.31 87 VAL A C 1
ATOM 628 O O . VAL A 1 87 ? 4.917 9.696 -13.862 1.00 95.31 87 VAL A O 1
ATOM 631 N N . PRO A 1 88 ? 4.976 9.592 -11.605 1.00 92.56 88 PRO A N 1
ATOM 632 C CA . PRO A 1 88 ? 4.788 8.147 -11.533 1.00 92.56 88 PRO A CA 1
ATOM 633 C C . PRO A 1 88 ? 3.373 7.768 -11.976 1.00 92.56 88 PRO A C 1
ATOM 635 O O . PRO A 1 88 ? 2.386 8.302 -11.468 1.00 92.56 88 PRO A O 1
ATOM 638 N N . ILE A 1 89 ? 3.288 6.842 -12.927 1.00 91.94 89 ILE A N 1
ATOM 639 C CA . ILE A 1 89 ? 2.036 6.361 -13.528 1.00 91.94 89 ILE A CA 1
ATOM 640 C C . ILE A 1 89 ? 1.811 4.854 -13.341 1.00 91.94 89 ILE A C 1
ATOM 642 O O . ILE A 1 89 ? 0.737 4.365 -13.672 1.00 91.94 89 ILE A O 1
ATOM 646 N N . GLY A 1 90 ? 2.804 4.119 -12.838 1.00 91.62 90 GLY A N 1
ATOM 647 C CA . GLY A 1 90 ? 2.736 2.672 -12.645 1.00 91.62 90 GLY A CA 1
ATOM 648 C C . GLY A 1 90 ? 4.053 2.102 -12.128 1.00 91.62 90 GLY A C 1
ATOM 649 O O . GLY A 1 90 ? 4.931 2.850 -11.688 1.00 91.62 90 GLY A O 1
ATOM 650 N N . GLU A 1 91 ? 4.208 0.783 -12.207 1.00 92.69 91 GLU A N 1
ATOM 651 C CA . GLU A 1 91 ? 5.409 0.076 -11.765 1.00 92.69 91 GLU A CA 1
ATOM 652 C C . GLU A 1 91 ? 5.793 -1.076 -12.700 1.00 92.69 91 GLU A C 1
ATOM 654 O O . GLU A 1 91 ? 4.969 -1.610 -13.442 1.00 92.69 91 GLU A O 1
ATOM 659 N N . VAL A 1 92 ? 7.069 -1.464 -12.673 1.00 94.94 92 VAL A N 1
ATOM 660 C CA . VAL A 1 92 ? 7.555 -2.634 -13.414 1.00 94.94 92 VAL A CA 1
ATOM 661 C C . VAL A 1 92 ? 7.050 -3.903 -12.735 1.00 94.94 92 VAL A C 1
ATOM 663 O O . VAL A 1 92 ? 7.535 -4.264 -11.663 1.00 94.94 92 VAL A O 1
ATOM 666 N N . VAL A 1 93 ? 6.112 -4.595 -13.377 1.00 92.94 93 VAL A N 1
ATOM 667 C CA . VAL A 1 93 ? 5.542 -5.853 -12.867 1.00 92.94 93 VAL A CA 1
ATOM 668 C C . VAL A 1 93 ? 6.430 -7.059 -13.156 1.00 92.94 93 VAL A C 1
ATOM 670 O O . VAL A 1 93 ? 6.509 -7.977 -12.341 1.00 92.94 93 VAL A O 1
ATOM 673 N N . ASP A 1 94 ? 7.139 -7.054 -14.289 1.00 94.44 94 ASP A N 1
ATOM 674 C CA . ASP A 1 94 ? 7.889 -8.220 -14.733 1.00 94.44 94 ASP A CA 1
ATOM 675 C C . ASP A 1 94 ? 9.072 -7.883 -15.649 1.00 94.44 94 ASP A C 1
ATOM 677 O O . ASP A 1 94 ? 9.042 -6.905 -16.395 1.00 94.44 94 ASP A O 1
ATOM 681 N N . ILE A 1 95 ? 10.122 -8.708 -15.593 1.00 94.88 95 ILE A N 1
ATOM 682 C CA . ILE A 1 95 ? 11.295 -8.617 -16.472 1.00 94.88 95 ILE A CA 1
ATOM 683 C C . ILE A 1 95 ? 11.594 -10.020 -17.003 1.00 94.88 95 ILE A C 1
ATOM 685 O O . ILE A 1 95 ? 11.748 -10.977 -16.234 1.00 94.88 95 ILE A O 1
ATOM 689 N N . ARG A 1 96 ? 11.666 -10.157 -18.328 1.00 93.94 96 ARG A N 1
ATOM 690 C CA . ARG A 1 96 ? 11.928 -11.425 -19.016 1.00 93.94 96 ARG A CA 1
ATOM 691 C C . ARG A 1 96 ? 12.989 -11.232 -20.084 1.00 93.94 96 ARG A C 1
ATOM 693 O O . ARG A 1 96 ? 13.011 -10.212 -20.764 1.00 93.94 96 ARG A O 1
ATOM 700 N N . LEU A 1 97 ? 13.848 -12.236 -20.233 1.00 92.94 97 LEU A N 1
ATOM 701 C CA . LEU A 1 97 ? 14.702 -12.345 -21.404 1.00 92.94 97 LEU A CA 1
ATOM 702 C C . LEU A 1 97 ? 13.875 -12.992 -22.513 1.00 92.94 97 LEU A C 1
ATOM 704 O O . LEU A 1 97 ? 13.315 -14.071 -22.322 1.00 92.94 97 LEU A O 1
ATOM 708 N N . LYS A 1 98 ? 13.757 -12.304 -23.645 1.00 85.44 98 LYS A N 1
ATOM 709 C CA . LYS A 1 98 ? 13.109 -12.844 -24.833 1.00 85.44 98 LYS A CA 1
ATOM 710 C C . LYS A 1 98 ? 14.123 -13.721 -25.556 1.00 85.44 98 LYS A C 1
ATOM 712 O O . LYS A 1 98 ? 15.057 -13.197 -26.159 1.00 85.44 98 LYS A O 1
ATOM 717 N N . ASP A 1 99 ? 13.960 -15.035 -25.448 1.00 80.44 99 ASP A N 1
ATOM 718 C CA . ASP A 1 99 ? 14.736 -15.962 -26.267 1.00 80.44 99 ASP A CA 1
ATOM 719 C C . ASP A 1 99 ? 14.313 -15.807 -27.746 1.00 80.44 99 ASP A C 1
ATOM 721 O O . ASP A 1 99 ? 13.115 -15.652 -28.015 1.00 80.44 99 ASP A O 1
ATOM 725 N N . PRO A 1 100 ? 15.278 -15.765 -28.684 1.00 69.25 100 PRO A N 1
ATOM 726 C CA . PRO A 1 100 ? 15.037 -15.505 -30.105 1.00 69.25 100 PRO A CA 1
ATOM 727 C C . PRO A 1 100 ? 14.326 -16.645 -30.845 1.00 69.25 100 PRO A C 1
ATOM 729 O O . PRO A 1 100 ? 14.503 -17.826 -30.465 1.00 69.25 100 PRO A O 1
#

Sequence (100 aa):
MGENQSGTEEKSPVAKSGGSSVQPPKRTFTVELLVGVFTLLGVAAFGYQAIGLAGLSVVPKDEYEIFADFDNVSGLKTGAPVEIAGVPIGEVVDIRLKDP

pLDDT: mean 82.38, std 14.74, range [52.0, 98.38]

Solvent-accessible surface area (backbone atoms only — not comparable to full-atom values): 7170 Å² total; per-residue (Å²): 141,82,87,78,85,90,81,78,92,76,82,84,78,88,78,82,78,73,78,79,78,79,73,76,85,78,81,56,65,68,57,58,51,49,51,52,53,51,51,52,52,50,53,50,52,51,54,54,50,54,39,59,76,69,70,56,74,87,63,92,71,101,75,80,92,81,89,82,89,72,98,75,64,87,90,68,52,73,70,38,76,37,62,60,98,84,42,78,77,50,56,36,83,74,88,81,85,80,81,133

Secondary structure (DSSP, 8-state):
----------------------------HHHHHHHHHHHHHHHHHHHHHHHHHTT---SPP---------S--TT--TTPEEEETTEEEEE---------

Radius of gyration: 41.73 Å; Cα contacts (8 Å, |Δi|>4): 30; chains: 1; bounding box: 69×38×130 Å

Mean predicted aligned error: 14.67 Å